Protein AF-0000000072803257 (afdb_homodimer)

Structure (mmCIF, N/CA/C/O backbone):
data_AF-0000000072803257-model_v1
#
loop_
_entity.id
_entity.type
_entity.pdbx_description
1 polymer 'Uncharacterized protein'
#
loop_
_atom_site.group_PDB
_atom_site.id
_atom_site.type_symbol
_atom_site.label_atom_id
_atom_site.label_alt_id
_atom_site.label_comp_id
_atom_site.label_asym_id
_atom_site.label_entity_id
_atom_site.label_seq_id
_atom_site.pdbx_PDB_ins_code
_atom_site.Cartn_x
_atom_site.Cartn_y
_atom_site.Cartn_z
_atom_site.occupancy
_atom_site.B_iso_or_equiv
_atom_site.auth_seq_id
_atom_site.auth_comp_id
_atom_site.auth_asym_id
_atom_site.auth_atom_id
_atom_site.pdbx_PDB_model_num
ATOM 1 N N . MET A 1 1 ? 17.391 -8.281 -16.625 1 48.44 1 MET A N 1
ATOM 2 C CA . MET A 1 1 ? 17.625 -7.449 -15.445 1 48.44 1 MET A CA 1
ATOM 3 C C . MET A 1 1 ? 16.969 -8.047 -14.211 1 48.44 1 MET A C 1
ATOM 5 O O . MET A 1 1 ? 16.031 -8.836 -14.32 1 48.44 1 MET A O 1
ATOM 9 N N . ALA A 1 2 ? 17.625 -7.898 -13.078 1 56.38 2 ALA A N 1
ATOM 10 C CA . ALA A 1 2 ? 17.156 -8.531 -11.852 1 56.38 2 ALA A CA 1
ATOM 11 C C . ALA A 1 2 ? 15.844 -7.906 -11.383 1 56.38 2 ALA A C 1
ATOM 13 O O . ALA A 1 2 ? 15.805 -6.727 -11.023 1 56.38 2 ALA A O 1
ATOM 14 N N . ASP A 1 3 ? 14.75 -8.375 -11.609 1 79.5 3 ASP A N 1
ATOM 15 C CA . ASP A 1 3 ? 13.445 -7.824 -11.266 1 79.5 3 ASP A CA 1
ATOM 16 C C . ASP A 1 3 ? 13.273 -7.695 -9.758 1 79.5 3 ASP A C 1
ATOM 18 O O . ASP A 1 3 ? 13.609 -8.617 -9.008 1 79.5 3 ASP A O 1
ATOM 22 N N . THR A 1 4 ? 13.062 -6.523 -9.344 1 86.19 4 THR A N 1
ATOM 23 C CA . THR A 1 4 ? 12.781 -6.324 -7.926 1 86.19 4 THR A CA 1
ATOM 24 C C . THR A 1 4 ? 11.562 -7.141 -7.496 1 86.19 4 THR A C 1
ATOM 26 O O . THR A 1 4 ? 10.844 -7.684 -8.336 1 86.19 4 THR A O 1
ATOM 29 N N . VAL A 1 5 ? 11.438 -7.281 -6.27 1 87.62 5 VAL A N 1
ATOM 30 C CA . VAL A 1 5 ? 10.281 -7.98 -5.703 1 87.62 5 VAL A CA 1
ATOM 31 C C . VAL A 1 5 ? 8.992 -7.324 -6.184 1 87.62 5 VAL A C 1
ATOM 33 O O . VAL A 1 5 ? 8.055 -8.016 -6.598 1 87.62 5 VAL A O 1
ATOM 36 N N . ASP A 1 6 ? 8.922 -6.047 -6.215 1 84.25 6 ASP A N 1
ATOM 37 C CA . ASP A 1 6 ? 7.723 -5.34 -6.656 1 84.25 6 ASP A CA 1
ATOM 38 C C . ASP A 1 6 ? 7.488 -5.535 -8.156 1 84.25 6 ASP A C 1
ATOM 40 O O . ASP A 1 6 ? 6.344 -5.668 -8.594 1 84.25 6 ASP A O 1
ATOM 44 N N . ASP A 1 7 ? 8.617 -5.547 -8.875 1 85.75 7 ASP A N 1
ATOM 45 C CA . ASP A 1 7 ? 8.508 -5.828 -10.305 1 85.75 7 ASP A CA 1
ATOM 46 C C . ASP A 1 7 ? 7.91 -7.211 -10.547 1 85.75 7 ASP A C 1
ATOM 48 O O . ASP A 1 7 ? 7.066 -7.379 -11.43 1 85.75 7 ASP A O 1
ATOM 52 N N . LEU A 1 8 ? 8.367 -8.148 -9.781 1 91.75 8 LEU A N 1
ATOM 53 C CA . LEU A 1 8 ? 7.883 -9.516 -9.914 1 91.75 8 LEU A CA 1
ATOM 54 C C . LEU A 1 8 ? 6.406 -9.609 -9.539 1 91.75 8 LEU A C 1
ATOM 56 O O . LEU A 1 8 ? 5.629 -10.281 -10.219 1 91.75 8 LEU A O 1
ATOM 60 N N . ARG A 1 9 ? 6.043 -8.922 -8.508 1 92.94 9 ARG A N 1
ATOM 61 C CA . ARG A 1 9 ? 4.637 -8.914 -8.117 1 92.94 9 ARG A CA 1
ATOM 62 C C . ARG A 1 9 ? 3.768 -8.312 -9.211 1 92.94 9 ARG A C 1
ATOM 64 O O . ARG A 1 9 ? 2.686 -8.828 -9.508 1 92.94 9 ARG A O 1
ATOM 71 N N . ASP A 1 10 ? 4.242 -7.348 -9.82 1 90.19 10 ASP A N 1
ATOM 72 C CA . ASP A 1 10 ? 3.482 -6.699 -10.883 1 90.19 10 ASP A CA 1
ATOM 73 C C . ASP A 1 10 ? 3.383 -7.598 -12.109 1 90.19 10 ASP A C 1
ATOM 75 O O . ASP A 1 10 ? 2.326 -7.684 -12.742 1 90.19 10 ASP A O 1
ATOM 79 N N . GLU A 1 11 ? 4.531 -8.133 -12.406 1 91.25 11 GLU A N 1
ATOM 80 C CA . GLU A 1 11 ? 4.52 -9.094 -13.508 1 91.25 11 GLU A CA 1
ATOM 81 C C . GLU A 1 11 ? 3.49 -10.195 -13.266 1 91.25 11 GLU A C 1
ATOM 83 O O . GLU A 1 11 ? 2.725 -10.539 -14.172 1 91.25 11 GLU A O 1
ATOM 88 N N . ILE A 1 12 ? 3.398 -10.742 -12.148 1 95.62 12 ILE A N 1
ATOM 89 C CA . ILE A 1 12 ? 2.494 -11.828 -11.781 1 95.62 12 ILE A CA 1
ATOM 90 C C . ILE A 1 12 ? 1.051 -11.336 -11.82 1 95.62 12 ILE A C 1
ATOM 92 O O . ILE A 1 12 ? 0.174 -12.008 -12.367 1 95.62 12 ILE A O 1
ATOM 96 N N . ARG A 1 13 ? 0.843 -10.18 -11.25 1 94.62 13 ARG A N 1
ATOM 97 C CA . ARG A 1 13 ? -0.5 -9.617 -11.312 1 94.62 13 ARG A CA 1
ATOM 98 C C . ARG A 1 13 ? -0.99 -9.523 -12.75 1 94.62 13 ARG A C 1
ATOM 100 O O . ARG A 1 13 ? -2.113 -9.938 -13.062 1 94.62 13 ARG A O 1
ATOM 107 N N . LEU A 1 14 ? -0.119 -9.07 -13.609 1 92 14 LEU A N 1
ATOM 108 C CA . LEU A 1 14 ? -0.482 -8.906 -15.016 1 92 14 LEU A CA 1
ATOM 109 C C . LEU A 1 14 ? -0.745 -10.258 -15.664 1 92 14 LEU A C 1
ATOM 111 O O . LEU A 1 14 ? -1.689 -10.406 -16.438 1 92 14 LEU A O 1
ATOM 115 N N . ALA A 1 15 ? 0.029 -11.164 -15.359 1 94.25 15 ALA A N 1
ATOM 116 C CA . ALA A 1 15 ? -0.078 -12.5 -15.945 1 94.25 15 ALA A CA 1
ATOM 117 C C . ALA A 1 15 ? -1.422 -13.141 -15.617 1 94.25 15 ALA A C 1
ATOM 119 O O . ALA A 1 15 ? -1.941 -13.945 -16.391 1 94.25 15 ALA A O 1
ATOM 120 N N . VAL A 1 16 ? -1.982 -12.75 -14.5 1 95.38 16 VAL A N 1
ATOM 121 C CA . VAL A 1 16 ? -3.229 -13.398 -14.102 1 95.38 16 VAL A CA 1
ATOM 122 C C . VAL A 1 16 ? -4.398 -12.438 -14.312 1 95.38 16 VAL A C 1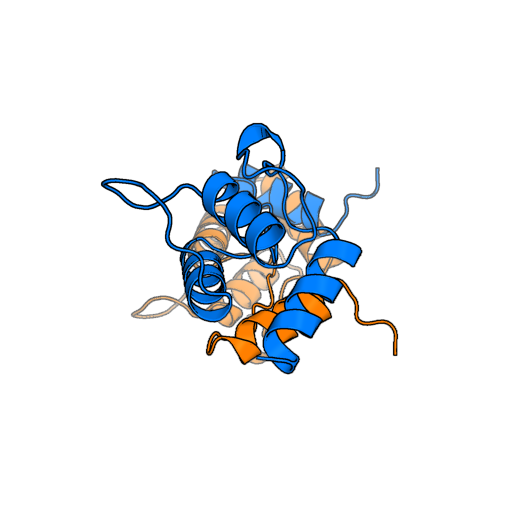
ATOM 124 O O . VAL A 1 16 ? -5.473 -12.625 -13.734 1 95.38 16 VAL A O 1
ATOM 127 N N . GLY A 1 17 ? -4.125 -11.359 -15.016 1 92.38 17 GLY A N 1
ATOM 128 C CA . GLY A 1 17 ? -5.188 -10.453 -15.422 1 92.38 17 GLY A CA 1
ATOM 129 C C . GLY A 1 17 ? -5.504 -9.398 -14.375 1 92.38 17 GLY A C 1
ATOM 130 O O . GLY A 1 17 ? -6.609 -8.859 -14.352 1 92.38 17 GLY A O 1
ATOM 131 N N . ARG A 1 18 ? -4.574 -9.242 -13.43 1 89.56 18 ARG A N 1
ATOM 132 C CA . ARG A 1 18 ? -4.754 -8.195 -12.43 1 89.56 18 ARG A CA 1
ATOM 133 C C . ARG A 1 18 ? -3.906 -6.969 -12.758 1 89.56 18 ARG A C 1
ATOM 135 O O . ARG A 1 18 ? -2.957 -7.059 -13.539 1 89.56 18 ARG A O 1
ATOM 142 N N . HIS A 1 19 ? -4.184 -5.914 -12.086 1 85.88 19 HIS A N 1
ATOM 143 C CA . HIS A 1 19 ? -3.477 -4.66 -12.312 1 85.88 19 HIS A CA 1
ATOM 144 C C . HIS A 1 19 ? -2.244 -4.559 -11.414 1 85.88 19 HIS A C 1
ATOM 146 O O . HIS A 1 19 ? -2.219 -5.125 -10.32 1 85.88 19 HIS A O 1
ATOM 152 N N . GLU A 1 20 ? -1.34 -3.838 -11.93 1 82.81 20 GLU A N 1
ATOM 153 C CA . GLU A 1 20 ? -0.186 -3.52 -11.094 1 82.81 20 GLU A CA 1
ATOM 154 C C . GLU A 1 20 ? -0.606 -2.756 -9.844 1 82.81 20 GLU A C 1
ATOM 156 O O . GLU A 1 20 ? -1.683 -2.156 -9.812 1 82.81 20 GLU A O 1
ATOM 161 N N . ARG A 1 21 ? 0.035 -3.043 -8.742 1 68.88 21 ARG A N 1
ATOM 162 C CA . ARG A 1 21 ? -0.272 -2.318 -7.516 1 68.88 21 ARG A CA 1
ATOM 163 C C . ARG A 1 21 ? 0.911 -1.461 -7.074 1 68.88 21 ARG A C 1
ATOM 165 O O . ARG A 1 21 ? 2.012 -1.975 -6.867 1 68.88 21 ARG A O 1
ATOM 172 N N . LEU A 1 22 ? 0.787 -0.203 -7.25 1 61.53 22 LEU A N 1
ATOM 173 C CA . LEU A 1 22 ? 1.739 0.748 -6.688 1 61.53 22 LEU A CA 1
ATOM 174 C C . LEU A 1 22 ? 1.369 1.105 -5.254 1 61.53 22 LEU A C 1
ATOM 176 O O . LEU A 1 22 ? 0.277 1.618 -5 1 61.53 22 LEU A O 1
ATOM 180 N N . GLU A 1 23 ? 1.575 0.161 -4.309 1 58.91 23 GLU A N 1
ATOM 181 C CA . GLU A 1 23 ? 1.131 0.567 -2.98 1 58.91 23 GLU A CA 1
ATOM 182 C C . GLU A 1 23 ? 1.963 1.731 -2.451 1 58.91 23 GLU A C 1
ATOM 184 O O . GLU A 1 23 ? 3.172 1.793 -2.684 1 58.91 23 GLU A O 1
ATOM 189 N N . SER A 1 24 ? 1.3 2.787 -2.223 1 64.44 24 SER A N 1
ATOM 190 C CA . SER A 1 24 ? 1.919 3.943 -1.582 1 64.44 24 SER A CA 1
ATOM 191 C C . SER A 1 24 ? 1.419 4.117 -0.152 1 64.44 24 SER A C 1
ATOM 193 O O . SER A 1 24 ? 0.259 3.826 0.146 1 64.44 24 SER A O 1
ATOM 195 N N . THR A 1 25 ? 2.336 4.309 0.71 1 70.75 25 THR A N 1
ATOM 196 C CA . THR A 1 25 ? 1.925 4.656 2.066 1 70.75 25 THR A CA 1
ATOM 197 C C . THR A 1 25 ? 1.39 6.086 2.117 1 70.75 25 THR A C 1
ATOM 199 O O . THR A 1 25 ? 1.156 6.625 3.199 1 70.75 25 THR A O 1
ATOM 202 N N . ALA A 1 26 ? 1.25 6.551 0.964 1 81.88 26 ALA A N 1
ATOM 203 C CA . ALA A 1 26 ? 0.709 7.91 0.953 1 81.88 26 ALA A CA 1
ATOM 204 C C . ALA A 1 26 ? -0.666 7.957 1.611 1 81.88 26 ALA A C 1
ATOM 206 O O . ALA A 1 26 ? -1.333 6.926 1.746 1 81.88 26 ALA A O 1
ATOM 207 N N . PHE A 1 27 ? -1.021 9.172 2.154 1 92.25 27 PHE A N 1
ATOM 208 C CA . PHE A 1 27 ? -2.291 9.32 2.854 1 92.25 27 PHE A CA 1
ATOM 209 C C . PHE A 1 27 ? -3.461 9.078 1.906 1 92.25 27 PHE A C 1
ATOM 211 O O . PHE A 1 27 ? -3.441 9.531 0.759 1 92.25 27 PHE A O 1
ATOM 218 N N . THR A 1 28 ? -4.473 8.391 2.363 1 89.94 28 THR A N 1
ATOM 219 C CA . THR A 1 28 ? -5.758 8.258 1.68 1 89.94 28 THR A CA 1
ATOM 220 C C . THR A 1 28 ? -6.543 9.562 1.76 1 89.94 28 THR A C 1
ATOM 222 O O . THR A 1 28 ? -6.129 10.508 2.441 1 89.94 28 THR A O 1
ATOM 225 N N . LYS A 1 29 ? -7.656 9.57 1.152 1 90.25 29 LYS A N 1
ATOM 226 C CA . LYS A 1 29 ? -8.531 10.734 1.229 1 90.25 29 LYS A CA 1
ATOM 227 C C . LYS A 1 29 ? -9.055 10.938 2.648 1 90.25 29 LYS A C 1
ATOM 229 O O . LYS A 1 29 ? -9.141 12.07 3.127 1 90.25 29 LYS A O 1
ATOM 234 N N . GLU A 1 30 ? -9.359 9.844 3.346 1 91.31 30 GLU A N 1
ATOM 235 C CA . GLU A 1 30 ? -9.875 9.898 4.711 1 91.31 30 GLU A CA 1
ATOM 236 C C . GLU A 1 30 ? -8.812 10.414 5.68 1 91.31 30 GLU A C 1
ATOM 238 O O . GLU A 1 30 ? -9.109 11.219 6.566 1 91.31 30 GLU A O 1
ATOM 243 N N . ALA A 1 31 ? -7.648 9.961 5.465 1 93.38 31 ALA A N 1
ATOM 244 C CA . ALA A 1 31 ? -6.559 10.406 6.328 1 93.38 31 ALA A CA 1
ATOM 245 C C . ALA A 1 31 ? -6.254 11.891 6.105 1 93.38 31 ALA A C 1
ATOM 247 O O . ALA A 1 31 ? -6.035 12.633 7.062 1 93.38 31 ALA A O 1
ATOM 248 N N . LEU A 1 32 ? -6.281 12.289 4.824 1 96.5 32 LEU A N 1
ATOM 249 C CA . LEU A 1 32 ? -6.055 13.695 4.512 1 96.5 32 LEU A CA 1
ATOM 250 C C . LEU A 1 32 ? -7.156 14.562 5.109 1 96.5 32 LEU A C 1
ATOM 252 O O . LEU A 1 32 ? -6.883 15.648 5.625 1 96.5 32 LEU A O 1
ATOM 256 N N . ALA A 1 33 ? -8.375 14.117 5.074 1 95.25 33 ALA A N 1
ATOM 257 C CA . ALA A 1 33 ? -9.492 14.859 5.648 1 95.25 33 ALA A CA 1
ATOM 258 C C . ALA A 1 33 ? -9.328 15.023 7.152 1 95.25 33 ALA A C 1
ATOM 260 O O . ALA A 1 33 ? -9.594 16.094 7.699 1 95.25 33 ALA A O 1
ATOM 261 N N . ALA A 1 34 ? -8.82 14 7.805 1 95.69 34 ALA A N 1
ATOM 262 C CA . ALA A 1 34 ? -8.57 14.062 9.242 1 95.69 34 ALA A CA 1
ATOM 263 C C . ALA A 1 34 ? -7.48 15.086 9.562 1 95.69 34 ALA A C 1
ATOM 265 O O . ALA A 1 34 ? -7.578 15.812 10.555 1 95.69 34 ALA A O 1
ATOM 266 N N . ILE A 1 35 ? -6.492 15.133 8.711 1 97.56 35 ILE A N 1
ATOM 267 C CA . ILE A 1 35 ? -5.418 16.094 8.906 1 97.56 35 ILE A CA 1
ATOM 268 C C . ILE A 1 35 ? -5.953 17.516 8.688 1 97.56 35 ILE A C 1
ATOM 270 O O . ILE A 1 35 ? -5.621 18.438 9.438 1 97.56 35 ILE A O 1
ATOM 274 N N . CYS A 1 36 ? -6.723 17.656 7.641 1 97.31 36 CYS A N 1
ATOM 275 C CA . CYS A 1 36 ? -7.355 18.953 7.41 1 97.31 36 CYS A CA 1
ATOM 276 C C . CYS A 1 36 ? -8.078 19.438 8.664 1 97.31 36 CYS A C 1
ATOM 278 O O . CYS A 1 36 ? -7.883 20.578 9.102 1 97.31 36 CYS A O 1
ATOM 280 N N . GLU A 1 37 ? -8.844 18.641 9.234 1 95.81 37 GLU A N 1
ATOM 281 C CA . GLU A 1 37 ? -9.602 18.984 10.43 1 95.81 37 GLU A CA 1
ATOM 282 C C . GLU A 1 37 ? -8.672 19.359 11.586 1 95.81 37 GLU A C 1
ATOM 284 O O . GLU A 1 37 ? -8.883 20.359 12.266 1 95.81 37 GLU A O 1
ATOM 289 N N . ALA A 1 38 ? -7.645 18.641 11.75 1 97 38 ALA A N 1
ATOM 290 C CA . ALA A 1 38 ? -6.734 18.797 12.883 1 97 38 ALA A CA 1
ATOM 291 C C . ALA A 1 38 ? -5.977 20.125 12.789 1 97 38 ALA A C 1
ATOM 293 O O . ALA A 1 38 ? -5.703 20.766 13.805 1 97 38 ALA A O 1
ATOM 294 N N . VAL A 1 39 ? -5.668 20.484 11.531 1 97.5 39 VAL A N 1
ATOM 295 C CA . VAL A 1 39 ? -4.871 21.703 11.398 1 97.5 39 VAL A CA 1
ATOM 296 C C . VAL A 1 39 ? -5.793 22.906 11.234 1 97.5 39 VAL A C 1
ATOM 298 O O . VAL A 1 39 ? -5.328 24.047 11.203 1 97.5 39 VAL A O 1
ATOM 301 N N . GLY A 1 40 ? -7.105 22.609 10.977 1 96.31 40 GLY A N 1
ATOM 302 C CA . GLY A 1 40 ? -8.086 23.672 10.922 1 96.31 40 GLY A CA 1
ATOM 303 C C . GLY A 1 40 ? -8.367 24.156 9.516 1 96.31 40 GLY A C 1
ATOM 304 O O . GLY A 1 40 ? -8.758 25.312 9.305 1 96.31 40 GLY A O 1
ATOM 305 N N . TYR A 1 41 ? -8.133 23.266 8.547 1 96.12 41 TYR A N 1
ATOM 306 C CA . TYR A 1 41 ? -8.445 23.625 7.164 1 96.12 41 TYR A CA 1
ATOM 307 C C . TYR A 1 41 ? -9.836 23.125 6.77 1 96.12 41 TYR A C 1
ATOM 309 O O . TYR A 1 41 ? -10.133 21.938 6.926 1 96.12 41 TYR A O 1
ATOM 317 N N . GLU A 1 42 ? -10.625 24.016 6.203 1 92.5 42 GLU A N 1
ATOM 318 C CA . GLU A 1 42 ? -11.945 23.672 5.676 1 92.5 42 GLU A CA 1
ATOM 319 C C . GLU A 1 42 ? -12.039 23.969 4.184 1 92.5 42 GLU A C 1
ATOM 321 O O . GLU A 1 42 ? -12.125 25.141 3.781 1 92.5 42 GLU A O 1
ATOM 326 N N . PRO A 1 43 ? -11.961 22.891 3.467 1 88 43 PRO A N 1
ATOM 327 C CA . PRO A 1 43 ? -12.016 23.125 2.02 1 88 43 PRO A CA 1
ATOM 328 C C . PR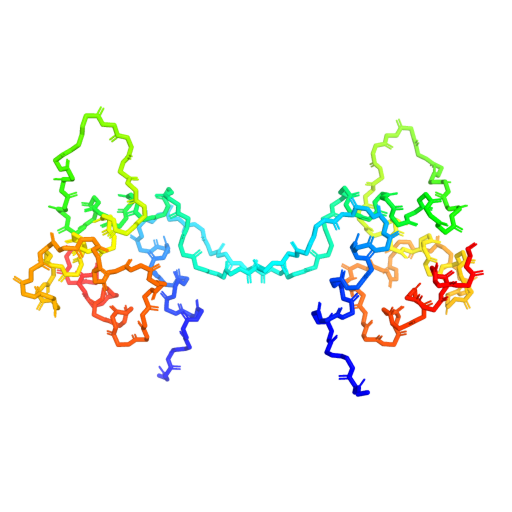O A 1 43 ? -13.312 23.781 1.574 1 88 43 PRO A C 1
ATOM 330 O O . PRO A 1 43 ? -14.375 23.5 2.125 1 88 43 PRO A O 1
ATOM 333 N N . GLU A 1 44 ? -13.172 24.766 0.653 1 79.56 44 GLU A N 1
ATOM 334 C CA . GLU A 1 44 ? -14.336 25.438 0.068 1 79.56 44 GLU A CA 1
ATOM 335 C C . GLU A 1 44 ? -14.906 24.625 -1.092 1 79.56 44 GLU A C 1
ATOM 337 O O . GLU A 1 44 ? -14.672 24.953 -2.258 1 79.56 44 GLU A O 1
ATOM 342 N N . THR A 1 45 ? -15.469 23.469 -0.845 1 77.5 45 THR A N 1
ATOM 343 C CA . THR A 1 45 ? -16 22.656 -1.94 1 77.5 45 THR A CA 1
ATOM 344 C C . THR A 1 45 ? -17.344 22.047 -1.552 1 77.5 45 THR A C 1
ATOM 346 O O . THR A 1 45 ? -17.625 21.844 -0.367 1 77.5 45 THR A O 1
ATOM 349 N N . ASN A 1 46 ? -18.266 22.078 -2.541 1 75.31 46 ASN A N 1
ATOM 350 C CA . ASN A 1 46 ? -19.594 21.484 -2.365 1 75.31 46 ASN A CA 1
ATOM 351 C C . ASN A 1 46 ? -19.516 19.969 -2.318 1 75.31 46 ASN A C 1
ATOM 353 O O . ASN A 1 46 ? -20.516 19.297 -2.018 1 75.31 46 ASN A O 1
ATOM 357 N N . GLY A 1 47 ? -18.391 19.438 -2.322 1 76.38 47 GLY A N 1
ATOM 358 C CA . GLY A 1 47 ? -18.219 17.984 -2.342 1 76.38 47 GLY A CA 1
ATOM 359 C C . GLY A 1 47 ? -16.953 17.516 -1.64 1 76.38 47 GLY A C 1
ATOM 360 O O . GLY A 1 47 ? -16.422 18.234 -0.787 1 76.38 47 GLY A O 1
ATOM 361 N N . ARG A 1 48 ? -16.594 16.312 -1.888 1 80.62 48 ARG A N 1
ATOM 362 C CA . ARG A 1 48 ? -15.391 15.766 -1.279 1 80.62 48 ARG A CA 1
ATOM 363 C C . ARG A 1 48 ? -14.141 16.359 -1.908 1 80.62 48 ARG A C 1
ATOM 365 O O . ARG A 1 48 ? -13.953 16.281 -3.123 1 80.62 48 ARG A O 1
ATOM 372 N N . PRO A 1 49 ? -13.508 16.953 -1.188 1 92.12 49 PRO A N 1
ATOM 373 C CA . PRO A 1 49 ? -12.305 17.562 -1.754 1 92.12 49 PRO A CA 1
ATOM 374 C C . PRO A 1 49 ? -11.336 16.531 -2.34 1 92.12 49 PRO A C 1
ATOM 376 O O . PRO A 1 49 ? -11.281 15.398 -1.869 1 92.12 49 PRO A O 1
ATOM 379 N N . SER A 1 50 ? -10.719 17.031 -3.414 1 94.06 50 SER A N 1
ATOM 380 C CA . SER A 1 50 ? -9.711 16.172 -4.016 1 94.06 50 SER A CA 1
ATOM 381 C C . SER A 1 50 ? -8.469 16.078 -3.137 1 94.06 50 SER A C 1
ATOM 383 O O . SER A 1 50 ? -8.266 16.906 -2.248 1 94.06 50 SER A O 1
ATOM 385 N N . LYS A 1 51 ? -7.645 15.094 -3.314 1 94.25 51 LYS A N 1
ATOM 386 C CA . LYS A 1 51 ? -6.43 14.938 -2.516 1 94.25 51 LYS A CA 1
ATOM 387 C C . LYS A 1 51 ? -5.504 16.141 -2.678 1 94.25 51 LYS A C 1
ATOM 389 O O . LYS A 1 51 ? -5.039 16.703 -1.689 1 94.25 51 LYS A O 1
ATOM 394 N N . PRO A 1 52 ? -5.223 16.641 -3.945 1 95.44 52 PRO A N 1
ATOM 395 C CA . PRO A 1 52 ? -4.352 17.797 -4.086 1 95.44 52 PRO A CA 1
ATOM 396 C C . PRO A 1 52 ? -4.898 19.031 -3.371 1 95.44 52 PRO A C 1
ATOM 398 O O . PRO A 1 52 ? -4.129 19.812 -2.801 1 95.44 52 PRO A O 1
ATOM 401 N N . GLN A 1 53 ? -6.191 19.172 -3.346 1 96.06 53 GLN A N 1
ATOM 402 C CA . GLN A 1 53 ? -6.801 20.281 -2.629 1 96.06 53 GLN A CA 1
ATOM 403 C C . GLN A 1 53 ? -6.516 20.203 -1.132 1 96.06 53 GLN A C 1
ATOM 405 O O . GLN A 1 53 ? -6.156 21.188 -0.501 1 96.06 53 GLN A O 1
ATOM 410 N N . MET A 1 54 ? -6.656 19.047 -0.639 1 97.56 54 MET A N 1
ATOM 411 C CA . MET A 1 54 ? -6.434 18.875 0.793 1 97.56 54 MET A CA 1
ATOM 412 C C . MET A 1 54 ? -4.961 19.047 1.141 1 97.56 54 MET A C 1
ATOM 414 O O . MET A 1 54 ? -4.629 19.688 2.145 1 97.56 54 MET A O 1
ATOM 418 N N . ARG A 1 55 ? -4.094 18.578 0.244 1 98 55 ARG A N 1
ATOM 419 C CA . ARG A 1 55 ? -2.664 18.734 0.487 1 98 55 ARG A CA 1
ATOM 420 C C . ARG A 1 55 ? -2.266 20.203 0.471 1 98 55 ARG A C 1
ATOM 422 O O . ARG A 1 55 ? -1.547 20.672 1.359 1 98 55 ARG A O 1
ATOM 429 N N . ALA A 1 56 ? -2.74 20.891 -0.522 1 97.44 56 ALA A N 1
ATOM 430 C CA . ALA A 1 56 ? -2.428 22.312 -0.642 1 97.44 56 ALA A CA 1
ATOM 431 C C . ALA A 1 56 ? -2.955 23.094 0.56 1 97.44 56 ALA A C 1
ATOM 433 O O . ALA A 1 56 ? -2.248 23.938 1.119 1 97.44 56 ALA A O 1
ATOM 434 N N . GLY A 1 57 ? -4.18 22.812 0.926 1 97.5 57 GLY A N 1
ATOM 435 C CA . GLY A 1 57 ? -4.789 23.5 2.061 1 97.5 57 GLY A CA 1
ATOM 436 C C . GLY A 1 57 ? -4.039 23.266 3.359 1 97.5 57 GLY A C 1
ATOM 437 O O . GLY A 1 57 ? -3.859 24.203 4.145 1 97.5 57 GLY A O 1
ATOM 438 N N . ILE A 1 58 ? -3.617 22.047 3.605 1 98.25 58 ILE A N 1
ATOM 439 C CA . ILE A 1 58 ? -2.859 21.703 4.805 1 98.25 58 ILE A CA 1
ATOM 440 C C . ILE A 1 58 ? -1.564 22.516 4.848 1 98.25 58 ILE A C 1
ATOM 442 O O . ILE A 1 58 ? -1.279 23.188 5.836 1 98.25 58 ILE A O 1
ATOM 446 N N . LEU A 1 59 ? -0.79 22.516 3.746 1 98.5 59 LEU A N 1
ATOM 447 C CA . LEU A 1 59 ? 0.505 23.188 3.707 1 98.5 59 LEU A CA 1
ATOM 448 C C . LEU A 1 59 ? 0.339 24.688 3.852 1 98.5 59 LEU A C 1
ATOM 450 O O . LEU A 1 59 ? 1.14 25.344 4.523 1 98.5 59 LEU A O 1
ATOM 454 N N . TRP A 1 60 ? -0.706 25.188 3.35 1 98.12 60 TRP A N 1
ATOM 455 C CA . TRP A 1 60 ? -1.003 26.609 3.459 1 98.12 60 TRP A CA 1
ATOM 456 C C . TRP A 1 60 ? -1.368 26.984 4.891 1 98.12 60 TRP A C 1
ATOM 458 O O . TRP A 1 60 ? -0.863 27.969 5.434 1 98.12 60 TRP A O 1
ATOM 468 N N . THR A 1 61 ? -2.193 26.203 5.469 1 97.81 61 THR A N 1
ATOM 469 C CA . THR A 1 61 ? -2.705 26.469 6.809 1 97.81 61 THR A CA 1
ATOM 470 C C . THR A 1 61 ? -1.569 26.484 7.828 1 97.81 61 THR A C 1
ATOM 472 O O . THR A 1 61 ? -1.55 27.312 8.734 1 97.81 61 THR A O 1
ATOM 475 N N . ILE A 1 62 ? -0.601 25.641 7.656 1 97.81 62 ILE A N 1
ATOM 476 C CA . ILE A 1 62 ? 0.45 25.531 8.664 1 97.81 62 ILE A CA 1
ATOM 477 C C . ILE A 1 62 ? 1.618 26.438 8.289 1 97.81 62 ILE A C 1
ATOM 479 O O . ILE A 1 62 ? 2.662 26.422 8.945 1 97.81 62 ILE A O 1
ATOM 483 N N . GLY A 1 63 ? 1.521 27.062 7.133 1 97.31 63 GLY A N 1
ATOM 484 C CA . GLY A 1 63 ? 2.471 28.109 6.805 1 97.31 63 GLY A CA 1
ATOM 485 C C . GLY A 1 63 ? 3.625 27.625 5.949 1 97.31 63 GLY A C 1
ATOM 486 O O . GLY A 1 63 ? 4.641 28.312 5.82 1 97.31 63 GLY A O 1
ATOM 487 N N . VAL A 1 64 ? 3.566 26.469 5.391 1 97.38 64 VAL A N 1
ATOM 488 C CA . VAL A 1 64 ? 4.629 25.891 4.574 1 97.38 64 VAL A CA 1
ATOM 4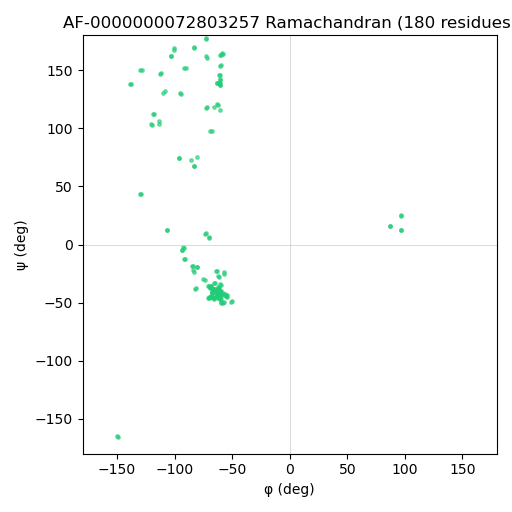89 C C . VAL A 1 64 ? 4.539 26.438 3.15 1 97.38 64 VAL A C 1
ATOM 491 O O . VAL A 1 64 ? 5.562 26.656 2.496 1 97.38 64 VAL A O 1
ATOM 494 N N . ALA A 1 65 ? 3.316 26.609 2.672 1 97 65 ALA A N 1
ATOM 495 C CA . ALA A 1 65 ? 3.084 27.156 1.339 1 97 65 ALA A CA 1
ATOM 496 C C . ALA A 1 65 ? 2.449 28.547 1.423 1 97 65 ALA A C 1
ATOM 498 O O . ALA A 1 65 ? 1.601 28.797 2.281 1 97 65 ALA A O 1
ATOM 499 N N . ASP A 1 66 ? 2.799 29.359 0.462 1 96.25 66 ASP A N 1
ATOM 500 C CA . ASP A 1 66 ? 2.299 30.734 0.468 1 96.25 66 ASP A CA 1
ATOM 501 C C . ASP A 1 66 ? 0.907 30.812 -0.156 1 96.25 66 ASP A C 1
ATOM 503 O O . ASP A 1 66 ? 0.167 31.766 0.084 1 96.25 66 ASP A O 1
ATOM 507 N N . GLU A 1 67 ? 0.608 29.828 -0.955 1 95.5 67 GLU A N 1
ATOM 508 C CA . GLU A 1 67 ? -0.681 29.797 -1.64 1 95.5 67 GLU A CA 1
ATOM 509 C C . GLU A 1 67 ? -1.373 28.453 -1.455 1 95.5 67 GLU A C 1
ATOM 511 O O . GLU A 1 67 ? -0.712 27.438 -1.264 1 95.5 67 GLU A O 1
ATOM 516 N N . ASN A 1 68 ? -2.662 28.516 -1.472 1 95.75 68 ASN A N 1
ATOM 517 C CA . ASN A 1 68 ? -3.498 27.312 -1.455 1 95.75 68 ASN A CA 1
ATOM 518 C C . ASN A 1 68 ? -3.916 26.906 -2.865 1 95.75 68 ASN A C 1
ATOM 520 O O . ASN A 1 68 ? -5.07 27.094 -3.254 1 95.75 68 ASN A O 1
ATOM 524 N N . ASP A 1 69 ? -2.9 26.328 -3.619 1 95.88 69 ASP A N 1
ATOM 525 C CA . ASP A 1 69 ? -3.123 25.953 -5.012 1 95.88 69 ASP A CA 1
ATOM 526 C C . ASP A 1 69 ? -2.949 24.438 -5.203 1 95.88 69 ASP A C 1
ATOM 528 O O . ASP A 1 69 ? -1.827 23.938 -5.172 1 95.88 69 ASP A O 1
ATOM 532 N N . PRO A 1 70 ? -4.027 23.812 -5.484 1 94.69 70 PRO A N 1
ATOM 533 C CA . PRO A 1 70 ? -3.949 22.359 -5.676 1 94.69 70 PRO A CA 1
ATOM 534 C C . PRO A 1 70 ? -2.967 21.953 -6.773 1 94.69 70 PRO A C 1
ATOM 536 O O . PRO A 1 70 ? -2.408 20.859 -6.742 1 94.69 70 PRO A O 1
ATOM 539 N N . ALA A 1 71 ? -2.672 22.797 -7.711 1 95.69 71 ALA A N 1
ATOM 540 C CA . ALA A 1 71 ? -1.744 22.484 -8.797 1 95.69 71 ALA A CA 1
ATOM 541 C C . ALA A 1 71 ? -0.334 22.25 -8.266 1 95.69 71 ALA A C 1
ATOM 543 O O . ALA A 1 71 ? 0.449 21.516 -8.867 1 95.69 71 ALA A O 1
ATOM 544 N N . ASP A 1 72 ? -0.032 22.781 -7.09 1 92.81 72 ASP A N 1
ATOM 545 C CA . ASP A 1 72 ? 1.299 22.672 -6.496 1 92.81 72 ASP A CA 1
ATOM 546 C C . ASP A 1 72 ? 1.395 21.469 -5.578 1 92.81 72 ASP A C 1
ATOM 548 O O . ASP A 1 72 ? 2.457 21.188 -5.02 1 92.81 72 ASP A O 1
ATOM 552 N N . ALA A 1 73 ? 0.322 20.734 -5.406 1 94.94 73 ALA A N 1
ATOM 553 C CA . ALA A 1 73 ? 0.288 19.656 -4.422 1 94.94 73 ALA A CA 1
ATOM 554 C C . ALA A 1 73 ? -0.229 18.359 -5.043 1 94.94 73 ALA A C 1
ATOM 556 O O . ALA A 1 73 ? -1.014 17.641 -4.426 1 94.94 73 ALA A O 1
ATOM 557 N N . GLN A 1 74 ? 0.224 18.031 -6.234 1 92.75 74 GLN A N 1
ATOM 558 C CA . GLN A 1 74 ? -0.242 16.875 -6.984 1 92.75 74 GLN A CA 1
ATOM 559 C C . GLN A 1 74 ? 0.435 15.594 -6.5 1 92.75 74 GLN A C 1
ATOM 561 O O . GLN A 1 74 ? -0.074 14.5 -6.719 1 92.75 74 GLN A O 1
ATOM 566 N N . ARG A 1 75 ? 1.563 15.719 -5.809 1 90.5 75 ARG A N 1
ATOM 567 C CA . ARG A 1 75 ? 2.33 14.586 -5.305 1 90.5 75 ARG A CA 1
ATOM 568 C C . ARG A 1 75 ? 2.111 14.398 -3.807 1 90.5 75 ARG A C 1
ATOM 570 O O . ARG A 1 75 ? 1.649 15.312 -3.125 1 90.5 75 ARG A O 1
ATOM 577 N N . PRO A 1 76 ? 2.443 13.219 -3.291 1 92.81 76 PRO A N 1
ATOM 578 C CA . PRO A 1 76 ? 2.406 13.047 -1.836 1 92.81 76 PRO A CA 1
ATOM 579 C C . PRO A 1 76 ? 3.346 14 -1.105 1 92.81 76 PRO A C 1
ATOM 581 O O . PRO A 1 76 ? 4.281 14.539 -1.709 1 92.81 76 P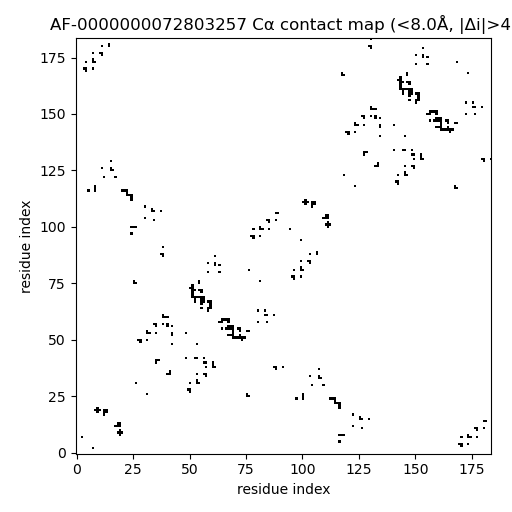RO A O 1
ATOM 584 N N . PHE A 1 77 ? 3.162 14.18 0.156 1 95.75 77 PHE A N 1
ATOM 585 C CA . PHE A 1 77 ? 3.996 15.055 0.972 1 95.75 77 PHE A CA 1
ATOM 586 C C . PHE A 1 77 ? 5.445 14.586 0.965 1 95.75 77 PHE A C 1
ATOM 588 O O . PHE A 1 77 ? 5.715 13.391 1.104 1 95.75 77 PHE A O 1
ATOM 595 N N . ARG A 1 78 ? 6.348 15.547 0.881 1 93.06 78 ARG A N 1
ATOM 596 C CA . ARG A 1 78 ? 7.773 15.273 1.029 1 93.06 78 ARG A CA 1
ATOM 597 C C . ARG A 1 78 ? 8.172 15.227 2.5 1 93.06 78 ARG A C 1
ATOM 599 O O . ARG A 1 78 ? 7.395 15.609 3.373 1 93.06 78 ARG A O 1
ATOM 606 N N . LYS A 1 79 ? 9.352 14.773 2.697 1 91.56 79 LYS A N 1
ATOM 607 C CA . LYS A 1 79 ? 9.812 14.578 4.066 1 91.56 79 LYS A CA 1
ATOM 608 C C . LYS A 1 79 ? 9.727 15.867 4.871 1 91.56 79 LYS A C 1
ATOM 610 O O . LYS A 1 79 ? 9.18 15.883 5.977 1 91.56 79 LYS A O 1
ATOM 615 N N . ALA A 1 80 ? 10.234 16.953 4.359 1 95.19 80 ALA A N 1
ATOM 616 C CA . ALA A 1 80 ? 10.219 18.234 5.074 1 95.19 80 ALA A CA 1
ATOM 617 C C . ALA A 1 80 ? 8.789 18.688 5.363 1 95.19 80 ALA A C 1
ATOM 619 O O . ALA A 1 80 ? 8.523 19.281 6.414 1 95.19 80 ALA A O 1
ATOM 620 N N . GLU A 1 81 ? 7.879 18.5 4.402 1 97.25 81 GLU A N 1
ATOM 621 C CA . GLU A 1 81 ? 6.469 18.812 4.605 1 97.25 81 GLU A CA 1
ATOM 622 C C . GLU A 1 81 ? 5.859 17.969 5.719 1 97.25 81 GLU A C 1
ATOM 624 O O . GLU A 1 81 ? 5.129 18.484 6.566 1 97.25 81 GLU A O 1
ATOM 629 N N . LEU A 1 82 ? 6.191 16.688 5.75 1 97.25 82 LEU A N 1
ATOM 630 C CA . LEU A 1 82 ? 5.695 15.789 6.777 1 97.25 82 LEU A CA 1
ATOM 631 C C . LEU A 1 82 ? 6.203 16.188 8.156 1 97.25 82 LEU A C 1
ATOM 633 O O . LEU A 1 82 ? 5.465 16.125 9.141 1 97.25 82 LEU A O 1
ATOM 637 N N . GLU A 1 83 ? 7.441 16.578 8.18 1 95.88 83 GLU A N 1
ATOM 638 C CA . GLU A 1 83 ? 8 17.047 9.445 1 95.88 83 GLU A CA 1
ATOM 639 C C . GLU A 1 83 ? 7.258 18.266 9.961 1 95.88 83 GLU A C 1
ATOM 641 O O . GLU A 1 83 ? 6.969 18.359 11.156 1 95.88 83 GLU A O 1
ATOM 646 N N . SER A 1 84 ? 6.922 19.203 9.078 1 97.38 84 SER A N 1
ATOM 647 C CA . SER A 1 84 ? 6.184 20.406 9.445 1 97.38 84 SER A CA 1
ATOM 648 C C . SER A 1 84 ? 4.777 20.062 9.922 1 97.38 84 SER A C 1
ATOM 650 O O . SER A 1 84 ? 4.285 20.656 10.891 1 97.38 84 SER A O 1
ATOM 652 N N . ILE A 1 85 ? 4.176 19.141 9.289 1 97.81 85 ILE A N 1
ATOM 653 C CA . ILE A 1 85 ? 2.828 18.719 9.664 1 97.81 85 ILE A CA 1
ATOM 654 C C . ILE A 1 85 ? 2.861 18.062 11.047 1 97.81 85 ILE A C 1
ATOM 656 O O . ILE A 1 85 ? 2.047 18.391 11.914 1 97.81 85 ILE A O 1
ATOM 660 N N . ALA A 1 86 ? 3.828 17.203 11.242 1 96.06 86 ALA A N 1
ATOM 661 C CA . ALA A 1 86 ? 3.963 16.531 12.539 1 96.06 86 ALA A CA 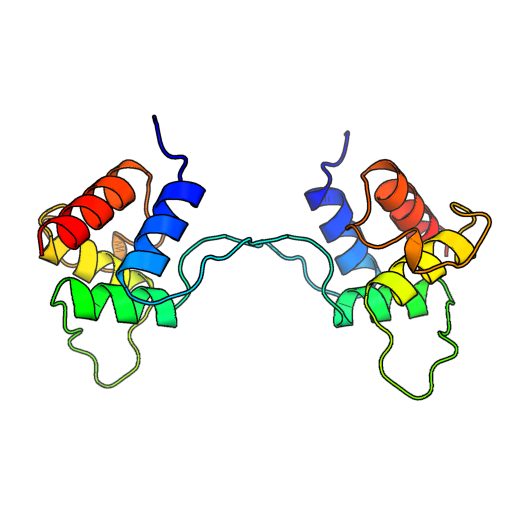1
ATOM 662 C C . ALA A 1 86 ? 4.156 17.547 13.656 1 96.06 86 ALA A C 1
ATOM 664 O O . ALA A 1 86 ? 3.543 17.438 14.727 1 96.06 86 ALA A O 1
ATOM 665 N N . THR A 1 87 ? 4.98 18.516 13.359 1 96.75 87 THR A N 1
ATOM 666 C CA . THR A 1 87 ? 5.238 19.562 14.336 1 96.75 87 THR A CA 1
ATOM 667 C C . THR A 1 87 ? 3.965 20.344 14.641 1 96.75 87 THR A C 1
ATOM 669 O O . THR A 1 87 ? 3.648 20.594 15.805 1 96.75 87 THR A O 1
ATOM 672 N N . ALA A 1 88 ? 3.197 20.688 13.656 1 97.12 88 ALA A N 1
ATOM 673 C CA . ALA A 1 88 ? 1.954 21.438 13.828 1 97.12 88 ALA A CA 1
ATOM 674 C C . ALA A 1 88 ? 0.957 20.656 14.68 1 97.12 88 ALA A C 1
ATOM 676 O O . ALA A 1 88 ? 0.235 21.25 15.492 1 97.12 88 ALA A O 1
ATOM 677 N N . LEU A 1 89 ? 0.953 19.375 14.461 1 96.75 89 LEU A N 1
ATOM 678 C CA . LEU A 1 89 ? -0.007 18.547 15.172 1 96.75 89 LEU A CA 1
ATOM 679 C C . LEU A 1 89 ? 0.418 18.359 16.625 1 96.75 89 LEU A C 1
ATOM 681 O O . LEU A 1 89 ? -0.427 18.172 17.5 1 96.75 89 LEU A O 1
ATOM 685 N N . ARG A 1 90 ? 1.699 18.375 16.891 1 93.69 90 ARG A N 1
ATOM 686 C CA . ARG A 1 90 ? 2.207 18.266 18.25 1 93.69 90 ARG A CA 1
ATOM 687 C C . ARG A 1 90 ? 1.913 19.547 19.047 1 93.69 90 ARG A C 1
ATOM 689 O O . ARG A 1 90 ? 1.639 19.484 20.234 1 93.69 90 ARG A O 1
ATOM 696 N N . ASP A 1 91 ? 1.996 20.625 18.328 1 90.31 91 ASP A N 1
ATOM 697 C CA . ASP A 1 91 ? 1.914 21.938 18.969 1 90.31 91 ASP A CA 1
ATOM 698 C C . ASP A 1 91 ? 0.461 22.359 19.156 1 90.31 91 ASP A C 1
ATOM 700 O O . ASP A 1 91 ? 0.182 23.328 19.875 1 90.31 91 ASP A O 1
ATOM 704 N N . GLY A 1 92 ? -0.424 21.75 18.438 1 78.81 92 GLY A N 1
ATOM 705 C CA . GLY A 1 92 ? -1.827 22.125 18.531 1 78.81 92 GLY A CA 1
ATOM 706 C C . GLY A 1 92 ? -2.6 21.281 19.531 1 78.81 92 GLY A C 1
ATOM 707 O O . GLY A 1 92 ? -3.266 21.828 20.422 1 78.81 92 GLY A O 1
ATOM 708 N N . MET B 1 1 ? 15.953 10.609 16.484 1 48.22 1 MET B N 1
ATOM 709 C CA . MET B 1 1 ? 16.328 9.828 15.305 1 48.22 1 MET B CA 1
ATOM 710 C C . MET B 1 1 ? 15.57 10.32 14.07 1 48.22 1 MET B C 1
ATOM 712 O O . MET B 1 1 ? 14.516 10.953 14.188 1 48.22 1 MET B O 1
ATOM 716 N N . ALA B 1 2 ? 16.25 10.25 12.906 1 56.06 2 ALA B N 1
ATOM 717 C CA . ALA B 1 2 ? 15.68 10.797 11.672 1 56.06 2 ALA B CA 1
ATOM 718 C C . ALA B 1 2 ? 14.484 9.969 11.211 1 56.06 2 ALA B C 1
ATOM 720 O O . ALA B 1 2 ? 14.625 8.797 10.852 1 56.06 2 ALA B O 1
ATOM 721 N N . ASP B 1 3 ? 13.336 10.258 11.438 1 79.38 3 ASP B N 1
ATOM 722 C CA . ASP B 1 3 ? 12.133 9.5 11.102 1 79.38 3 ASP B CA 1
ATOM 723 C C . ASP B 1 3 ? 11.977 9.359 9.594 1 79.38 3 ASP B C 1
ATOM 725 O O . ASP B 1 3 ? 12.148 10.328 8.852 1 79.38 3 ASP B O 1
ATOM 729 N N . THR B 1 4 ? 11.938 8.172 9.18 1 86.38 4 THR B N 1
ATOM 730 C CA . THR B 1 4 ? 11.688 7.941 7.758 1 86.38 4 THR B CA 1
ATOM 731 C C . THR B 1 4 ? 10.359 8.555 7.332 1 86.38 4 THR B C 1
ATOM 733 O O . THR B 1 4 ? 9.562 8.969 8.18 1 86.38 4 THR B O 1
ATOM 736 N N . VAL B 1 5 ? 10.211 8.664 6.102 1 87.44 5 VAL B N 1
ATOM 737 C CA . VAL B 1 5 ? 8.969 9.195 5.543 1 87.44 5 VAL B CA 1
ATOM 738 C C . VAL B 1 5 ? 7.793 8.344 6.016 1 87.44 5 VAL B C 1
ATOM 740 O O . VAL B 1 5 ? 6.766 8.875 6.438 1 87.44 5 VAL B O 1
ATOM 743 N N . ASP B 1 6 ? 7.914 7.082 6.047 1 84.5 6 ASP B N 1
ATOM 744 C CA . ASP B 1 6 ? 6.836 6.195 6.48 1 84.5 6 ASP B CA 1
ATOM 745 C C . ASP B 1 6 ? 6.578 6.34 7.977 1 84.5 6 ASP B C 1
ATOM 747 O O . ASP B 1 6 ? 5.43 6.285 8.422 1 84.5 6 ASP B O 1
ATOM 751 N N . ASP B 1 7 ? 7.695 6.516 8.703 1 86.06 7 ASP B N 1
ATOM 752 C CA . ASP B 1 7 ? 7.547 6.766 10.133 1 86.06 7 ASP B CA 1
ATOM 753 C C . ASP B 1 7 ? 6.75 8.039 10.391 1 86.06 7 ASP B C 1
ATOM 755 O O . ASP B 1 7 ? 5.891 8.078 11.273 1 86.06 7 ASP B O 1
ATOM 759 N N . LEU B 1 8 ? 7.059 9.062 9.633 1 91.88 8 LEU B N 1
ATOM 760 C CA . LEU B 1 8 ? 6.367 10.336 9.773 1 91.88 8 LEU B CA 1
ATOM 761 C C . LEU B 1 8 ? 4.898 10.211 9.398 1 91.88 8 LEU B C 1
ATOM 763 O O . LEU B 1 8 ? 4.027 10.75 10.086 1 91.88 8 LEU B O 1
ATOM 767 N N . ARG B 1 9 ? 4.633 9.469 8.383 1 93 9 ARG B N 1
ATOM 768 C CA . ARG B 1 9 ? 3.244 9.25 7.992 1 93 9 ARG B CA 1
ATOM 769 C C . ARG B 1 9 ? 2.479 8.516 9.094 1 93 9 ARG B C 1
ATOM 771 O O . ARG B 1 9 ? 1.331 8.859 9.391 1 93 9 ARG B O 1
ATOM 778 N N . ASP B 1 10 ? 3.092 7.625 9.672 1 90 10 ASP B N 1
ATOM 779 C CA . ASP B 1 10 ? 2.443 6.859 10.734 1 90 10 ASP B CA 1
ATOM 780 C C . ASP B 1 10 ? 2.209 7.723 11.977 1 90 10 ASP B C 1
ATOM 782 O O . ASP B 1 10 ? 1.151 7.641 12.602 1 90 10 ASP B O 1
ATOM 786 N N . GLU B 1 11 ? 3.268 8.438 12.266 1 91.12 11 GLU B N 1
ATOM 787 C CA . GLU B 1 11 ? 3.111 9.367 13.375 1 91.12 11 GLU B CA 1
ATOM 788 C C . GLU B 1 11 ? 1.927 10.305 13.148 1 91.12 11 GLU B C 1
ATOM 790 O O . GLU B 1 11 ? 1.119 10.523 14.047 1 91.12 11 GLU B O 1
ATOM 795 N N . ILE B 1 12 ? 1.744 10.836 12.023 1 95.62 12 ILE B N 1
ATOM 796 C CA . ILE B 1 12 ? 0.685 11.773 11.664 1 95.62 12 ILE B CA 1
ATOM 797 C C . ILE B 1 12 ? -0.667 11.062 11.703 1 95.62 12 ILE B C 1
ATOM 799 O O . ILE B 1 12 ? -1.636 11.594 12.258 1 95.62 12 ILE B O 1
ATOM 803 N N . ARG B 1 13 ? -0.693 9.891 11.141 1 94.62 13 ARG B N 1
ATOM 804 C CA . ARG B 1 13 ? -1.935 9.125 11.203 1 94.62 13 ARG B CA 1
ATOM 805 C C . ARG B 1 13 ? -2.4 8.953 12.641 1 94.62 13 ARG B C 1
ATOM 807 O O . ARG B 1 13 ? -3.57 9.18 12.953 1 94.62 13 ARG B O 1
ATOM 814 N N . LEU B 1 14 ? -1.461 8.633 13.492 1 92.06 14 LEU B N 1
ATOM 815 C CA . LEU B 1 14 ? -1.79 8.414 14.898 1 92.06 14 LEU B CA 1
ATOM 816 C C . LEU B 1 14 ? -2.254 9.703 15.562 1 92.06 14 LEU B C 1
ATOM 818 O O . LEU B 1 14 ? -3.205 9.695 16.344 1 92.06 14 LEU B O 1
ATOM 822 N N . ALA B 1 15 ? -1.63 10.734 15.25 1 94.31 15 ALA B N 1
ATOM 823 C CA . ALA B 1 15 ? -1.937 12.031 15.852 1 94.31 15 ALA B CA 1
ATOM 824 C C . ALA B 1 15 ? -3.363 12.461 15.523 1 94.31 15 ALA B C 1
ATOM 826 O O . ALA B 1 15 ? -3.996 13.172 16.312 1 94.31 15 ALA B O 1
ATOM 827 N N . VAL B 1 16 ? -3.867 11.992 14.398 1 95.5 16 VAL B N 1
ATOM 828 C CA . VAL B 1 16 ? -5.199 12.438 14.008 1 95.5 16 VAL B CA 1
ATOM 829 C C . VAL B 1 16 ? -6.207 11.312 14.219 1 95.5 16 VAL B C 1
ATOM 831 O O . VAL B 1 16 ? -7.305 11.336 13.656 1 95.5 16 VAL B O 1
ATOM 834 N N . GLY B 1 17 ? -5.785 10.273 14.922 1 92.44 17 GLY B N 1
ATOM 835 C CA . GLY B 1 17 ? -6.695 9.219 15.32 1 92.44 17 GLY B CA 1
ATOM 836 C C . GLY B 1 17 ? -6.852 8.133 14.273 1 92.44 17 GLY B C 1
ATOM 837 O O . GLY B 1 17 ? -7.863 7.434 14.242 1 92.44 17 GLY B O 1
ATOM 838 N N . ARG B 1 18 ? -5.914 8.125 13.328 1 90.12 18 ARG B N 1
ATOM 839 C CA . ARG B 1 18 ? -5.938 7.062 12.328 1 90.12 18 ARG B CA 1
ATOM 840 C C . ARG B 1 18 ? -4.914 5.98 12.656 1 90.12 18 ARG B C 1
ATOM 842 O O . ARG B 1 18 ? -4 6.199 13.453 1 90.12 18 ARG B O 1
ATOM 849 N N . HIS B 1 19 ? -5.008 4.91 11.961 1 86.19 19 HIS B N 1
ATOM 850 C CA . HIS B 1 19 ? -4.117 3.773 12.172 1 86.19 19 HIS B CA 1
ATOM 851 C C . HIS B 1 19 ? -2.891 3.859 11.273 1 86.19 19 HIS B C 1
ATOM 853 O O . HIS B 1 19 ? -2.953 4.434 10.18 1 86.19 19 HIS B O 1
ATOM 859 N N . GLU B 1 20 ? -1.878 3.281 11.766 1 82.88 20 GLU B N 1
ATOM 860 C CA . GLU B 1 20 ? -0.693 3.15 10.922 1 82.88 20 GLU B CA 1
ATOM 861 C C . GLU B 1 20 ? -0.996 2.344 9.664 1 82.88 20 GLU B C 1
ATOM 863 O O . GLU B 1 20 ? -1.964 1.581 9.625 1 82.88 20 GLU B O 1
ATOM 868 N N . ARG B 1 21 ? -0.42 2.758 8.578 1 69.31 21 ARG B N 1
ATOM 869 C CA . ARG B 1 21 ? -0.61 2.004 7.344 1 69.31 21 ARG B CA 1
ATOM 870 C C . ARG B 1 21 ? 0.695 1.359 6.887 1 69.31 21 ARG B C 1
ATOM 872 O O . ARG B 1 21 ? 1.688 2.053 6.656 1 69.31 21 ARG B O 1
ATOM 879 N N . LEU B 1 22 ? 0.808 0.112 7.09 1 61.53 22 LEU B N 1
ATOM 880 C CA . LEU B 1 22 ? 1.903 -0.667 6.523 1 61.53 22 LEU B CA 1
ATOM 881 C C . LEU B 1 22 ? 1.619 -1.027 5.066 1 61.53 22 LEU B C 1
ATOM 883 O O . LEU B 1 22 ? 0.583 -1.621 4.762 1 61.53 22 LEU B O 1
ATOM 887 N N . GLU B 1 23 ? 1.75 -0.078 4.141 1 58.69 23 GLU B N 1
ATOM 888 C CA . GLU B 1 23 ? 1.433 -0.48 2.773 1 58.69 23 GLU B CA 1
ATOM 889 C C . GLU B 1 23 ? 2.348 -1.606 2.303 1 58.69 23 GLU B C 1
ATOM 891 O O . GLU B 1 23 ? 3.539 -1.617 2.617 1 58.69 23 GLU B O 1
ATOM 896 N N . SER B 1 24 ? 1.774 -2.709 2.053 1 64.44 24 SER B N 1
ATOM 897 C CA . SER B 1 24 ? 2.518 -3.801 1.43 1 64.44 24 SER B CA 1
ATOM 898 C C . SER B 1 24 ? 2.047 -4.043 -0.001 1 64.44 24 SER B C 1
ATOM 900 O O . SER B 1 24 ? 0.856 -3.916 -0.298 1 64.44 24 SER B O 1
ATOM 902 N N . THR B 1 25 ? 2.988 -4.105 -0.849 1 69.5 25 THR B N 1
ATOM 903 C CA . THR B 1 25 ? 2.629 -4.52 -2.201 1 69.5 25 THR B CA 1
ATOM 904 C C . THR B 1 25 ? 2.324 -6.012 -2.248 1 69.5 25 THR B C 1
ATOM 906 O O . THR B 1 25 ? 2.176 -6.59 -3.328 1 69.5 25 THR B O 1
ATOM 909 N N . ALA B 1 26 ? 2.273 -6.5 -1.094 1 82.06 26 ALA B N 1
ATOM 910 C CA . ALA B 1 26 ? 1.952 -7.926 -1.082 1 82.06 26 ALA B CA 1
ATOM 911 C C . ALA B 1 26 ? 0.602 -8.188 -1.741 1 82.06 26 ALA B C 1
ATOM 913 O O . ALA B 1 26 ? -0.213 -7.277 -1.889 1 82.06 26 ALA B O 1
ATOM 914 N N . PHE B 1 27 ? 0.434 -9.453 -2.277 1 92.12 27 PHE B N 1
ATOM 915 C CA . PHE B 1 27 ? -0.801 -9.797 -2.971 1 92.12 27 PHE B CA 1
ATOM 916 C C . PHE B 1 27 ? -1.992 -9.734 -2.023 1 92.12 27 PHE B C 1
ATOM 918 O O . PHE B 1 27 ? -1.901 -10.164 -0.872 1 92.12 27 PHE B O 1
ATOM 925 N N . THR B 1 28 ? -3.098 -9.203 -2.502 1 90.06 28 THR B N 1
ATOM 926 C CA . THR B 1 28 ? -4.383 -9.266 -1.814 1 90.06 28 THR B CA 1
ATOM 927 C C . THR B 1 28 ? -4.961 -10.68 -1.884 1 90.06 28 THR B C 1
ATOM 929 O O . THR B 1 28 ? -4.41 -11.547 -2.562 1 90.06 28 THR B O 1
ATOM 932 N N . LYS B 1 29 ? -6.078 -10.836 -1.247 1 90.25 29 LYS B N 1
ATO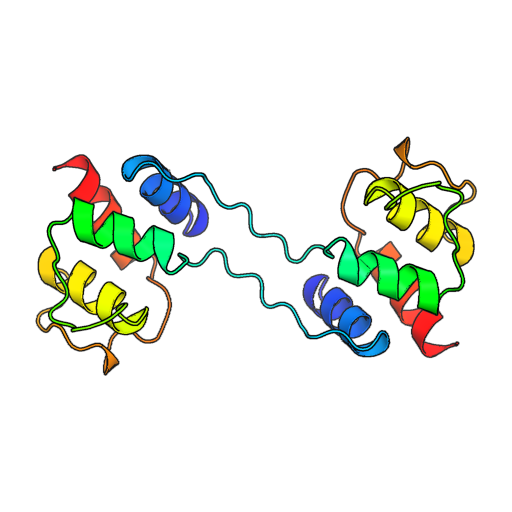M 933 C CA . LYS B 1 29 ? -6.766 -12.125 -1.312 1 90.25 29 LYS B CA 1
ATOM 934 C C . LYS B 1 29 ? -7.254 -12.414 -2.729 1 90.25 29 LYS B C 1
ATOM 936 O O . LYS B 1 29 ? -7.164 -13.555 -3.199 1 90.25 29 LYS B O 1
ATOM 941 N N . GLU B 1 30 ? -7.73 -11.398 -3.438 1 91.19 30 GLU B N 1
ATOM 942 C CA . GLU B 1 30 ? -8.234 -11.539 -4.801 1 91.19 30 GLU B CA 1
ATOM 943 C C . GLU B 1 30 ? -7.109 -11.898 -5.77 1 91.19 30 GLU B C 1
ATOM 945 O O . GLU B 1 30 ? -7.281 -12.75 -6.641 1 91.19 30 GLU B O 1
ATOM 950 N N . ALA B 1 31 ? -6.012 -11.258 -5.57 1 93.31 31 ALA B N 1
ATOM 951 C CA . ALA B 1 31 ? -4.871 -11.547 -6.434 1 93.31 31 ALA B CA 1
ATOM 952 C C . ALA B 1 31 ? -4.348 -12.961 -6.199 1 93.31 31 ALA B C 1
ATOM 954 O O . ALA B 1 31 ? -4.02 -13.672 -7.152 1 93.31 31 ALA B O 1
ATOM 955 N N . LEU B 1 32 ? -4.293 -13.344 -4.918 1 96.5 32 LEU B N 1
ATOM 956 C CA . LEU B 1 32 ? -3.855 -14.695 -4.594 1 96.5 32 LEU B CA 1
ATOM 957 C C . LEU B 1 32 ? -4.805 -15.734 -5.188 1 96.5 32 LEU B C 1
ATOM 959 O O . LEU B 1 32 ? -4.367 -16.766 -5.695 1 96.5 32 LEU B O 1
ATOM 963 N N . ALA B 1 33 ? -6.09 -15.477 -5.137 1 95.19 33 ALA B N 1
ATOM 964 C CA . ALA B 1 33 ? -7.078 -16.391 -5.703 1 95.19 33 ALA B CA 1
ATOM 965 C C . ALA B 1 33 ? -6.891 -16.531 -7.207 1 95.19 33 ALA B C 1
ATOM 967 O O . ALA B 1 33 ? -6.988 -17.641 -7.746 1 95.19 33 ALA B O 1
ATOM 968 N N . ALA B 1 34 ? -6.559 -15.461 -7.883 1 95.62 34 ALA B N 1
ATOM 969 C CA . ALA B 1 34 ? -6.301 -15.492 -9.32 1 95.62 34 ALA B CA 1
ATOM 970 C C . ALA B 1 34 ? -5.07 -16.344 -9.633 1 95.62 34 ALA B C 1
ATOM 972 O O . ALA B 1 34 ? -5.055 -17.078 -10.625 1 95.62 34 ALA B O 1
ATOM 973 N N . ILE B 1 35 ? -4.074 -16.219 -8.781 1 97.56 35 ILE B N 1
ATOM 974 C CA . ILE B 1 35 ? -2.865 -17 -8.977 1 97.56 35 ILE B CA 1
ATOM 975 C C . ILE B 1 35 ? -3.176 -18.484 -8.75 1 97.56 35 ILE B C 1
ATOM 977 O O . ILE B 1 35 ? -2.709 -19.344 -9.492 1 97.56 35 ILE B O 1
ATOM 981 N N . CYS B 1 36 ? -3.908 -18.75 -7.691 1 97.25 36 CYS B N 1
ATOM 982 C CA . CYS B 1 36 ? -4.336 -20.109 -7.445 1 97.25 36 CYS B CA 1
ATOM 983 C C . CYS B 1 36 ? -4.984 -20.719 -8.688 1 97.25 36 CYS B C 1
ATOM 985 O O . CYS B 1 36 ? -4.621 -21.812 -9.117 1 97.25 36 CYS B O 1
ATOM 987 N N . GLU B 1 37 ? -5.875 -20.047 -9.281 1 95.75 37 GLU B N 1
ATOM 988 C CA . GLU B 1 37 ? -6.57 -20.531 -10.477 1 95.75 37 GLU B CA 1
ATOM 989 C C . GLU B 1 37 ? -5.598 -20.75 -11.625 1 95.75 37 GLU B C 1
ATOM 991 O O . GLU B 1 37 ? -5.652 -21.781 -12.297 1 95.75 37 GLU B O 1
ATOM 996 N N . ALA B 1 38 ? -4.684 -19.875 -11.789 1 96.94 38 ALA B N 1
ATOM 997 C CA . ALA B 1 38 ? -3.762 -19.922 -12.922 1 96.94 38 ALA B CA 1
ATOM 998 C C . ALA B 1 38 ? -2.811 -21.109 -12.82 1 96.94 38 ALA B C 1
ATOM 1000 O O . ALA B 1 38 ? -2.445 -21.703 -13.836 1 96.94 38 ALA B O 1
ATOM 1001 N N . VAL B 1 39 ? -2.439 -21.391 -11.57 1 97.5 39 VAL B N 1
ATOM 1002 C CA . VAL B 1 39 ? -1.464 -22.469 -11.43 1 97.5 39 VAL B CA 1
ATOM 1003 C C . VAL B 1 39 ? -2.188 -23.797 -11.258 1 97.5 39 VAL B C 1
ATOM 1005 O O . VAL B 1 39 ? -1.553 -24.859 -11.227 1 97.5 39 VAL B O 1
ATOM 1008 N N . GLY B 1 40 ? -3.531 -23.703 -10.992 1 96.25 40 GLY B N 1
ATOM 1009 C CA . GLY B 1 40 ? -4.332 -24.906 -10.93 1 96.25 40 GLY B CA 1
ATOM 1010 C C . GLY B 1 40 ? -4.535 -25.422 -9.516 1 96.25 40 GLY B C 1
ATOM 1011 O O . GLY B 1 40 ? -4.727 -26.625 -9.305 1 96.25 40 GLY B O 1
ATOM 1012 N N . TYR B 1 41 ? -4.438 -24.516 -8.555 1 96.12 41 TYR B N 1
ATOM 1013 C CA . TYR B 1 41 ? -4.688 -24.891 -7.176 1 96.12 41 TYR B CA 1
ATOM 1014 C C . TYR B 1 41 ? -6.129 -24.609 -6.781 1 96.12 41 TYR B C 1
ATOM 1016 O O . TYR B 1 41 ? -6.613 -23.484 -6.945 1 96.12 41 TYR B O 1
ATOM 1024 N N . GLU B 1 42 ? -6.777 -25.609 -6.215 1 92.44 42 GLU B N 1
ATOM 1025 C CA . GLU B 1 42 ? -8.133 -25.484 -5.688 1 92.44 42 GLU B CA 1
ATOM 1026 C C . GLU B 1 42 ? -8.172 -25.781 -4.188 1 92.44 42 GLU B C 1
ATOM 1028 O O . GLU B 1 42 ? -8.078 -26.938 -3.775 1 92.44 42 GLU B O 1
ATOM 1033 N N . PRO B 1 43 ? -8.258 -24.688 -3.482 1 87.88 43 PRO B N 1
ATOM 1034 C CA . PRO B 1 43 ? -8.273 -24.922 -2.033 1 87.88 43 PRO B CA 1
ATOM 1035 C C . PRO B 1 43 ? -9.453 -25.781 -1.583 1 87.88 43 PRO B C 1
ATOM 1037 O O . PRO B 1 43 ? -10.547 -25.672 -2.135 1 87.88 43 PRO B O 1
ATOM 1040 N N . GLU B 1 44 ? -9.156 -26.734 -0.663 1 79.31 44 GLU B N 1
ATOM 1041 C CA . GLU B 1 44 ? -10.195 -27.562 -0.077 1 79.31 44 GLU B CA 1
ATOM 1042 C C . GLU B 1 44 ? -10.883 -26.859 1.088 1 79.31 44 GLU B C 1
ATOM 1044 O O . GLU B 1 44 ? -10.594 -27.141 2.252 1 79.31 44 GLU B O 1
ATOM 1049 N N . THR B 1 45 ? -11.617 -25.812 0.855 1 77.44 45 THR B N 1
ATOM 1050 C CA . THR B 1 45 ? -12.273 -25.109 1.952 1 77.44 45 THR B CA 1
ATOM 1051 C C . THR B 1 45 ? -13.695 -24.703 1.562 1 77.44 45 THR B C 1
ATOM 1053 O O . THR B 1 45 ? -13.992 -24.547 0.376 1 77.44 45 THR B O 1
ATOM 1056 N N . ASN B 1 46 ? -14.609 -24.891 2.539 1 75.69 46 ASN B N 1
ATOM 1057 C CA . ASN B 1 46 ? -16 -24.516 2.363 1 75.69 46 ASN B CA 1
ATOM 1058 C C . ASN B 1 46 ? -16.172 -23 2.332 1 75.69 46 ASN B C 1
ATOM 1060 O O . ASN B 1 46 ? -17.25 -22.5 2.035 1 75.69 46 ASN B O 1
ATOM 1064 N N . GLY B 1 47 ? -15.156 -22.281 2.332 1 76.44 47 GLY B N 1
ATOM 1065 C CA . GLY B 1 47 ? -15.211 -20.828 2.355 1 76.44 47 GLY B CA 1
ATOM 1066 C C . GLY B 1 47 ? -14.047 -20.172 1.646 1 76.44 47 GLY B C 1
ATOM 1067 O O . GLY B 1 47 ? -13.406 -20.797 0.793 1 76.44 47 GLY B O 1
ATOM 1068 N N . ARG B 1 48 ? -13.891 -18.922 1.884 1 80.94 48 ARG B N 1
ATOM 1069 C CA . ARG B 1 48 ? -12.789 -18.188 1.265 1 80.94 48 ARG B CA 1
ATOM 1070 C C . ARG B 1 48 ? -11.453 -18.578 1.889 1 80.94 48 ARG B C 1
ATOM 1072 O O . ARG B 1 48 ? -11.273 -18.469 3.104 1 80.94 48 ARG B O 1
ATOM 1079 N N . PRO B 1 49 ? -10.734 -19.047 1.171 1 92.31 49 PRO B N 1
ATOM 1080 C CA . PRO B 1 49 ? -9.445 -19.453 1.729 1 92.31 49 PRO B CA 1
ATOM 1081 C C . PRO B 1 49 ? -8.648 -18.281 2.305 1 92.31 49 PRO B C 1
ATOM 1083 O O . PRO B 1 49 ? -8.781 -17.156 1.829 1 92.31 49 PRO B O 1
ATOM 1086 N N . SER B 1 50 ? -7.93 -18.672 3.387 1 94.12 50 SER B N 1
ATOM 1087 C CA . SER B 1 50 ? -7.066 -17.641 3.973 1 94.12 50 SER B CA 1
ATOM 1088 C C . SER B 1 50 ? -5.855 -17.375 3.092 1 94.12 50 SER B C 1
ATOM 1090 O O . SER B 1 50 ? -5.531 -18.172 2.205 1 94.12 50 SER B O 1
ATOM 1092 N N . LYS B 1 51 ? -5.195 -16.266 3.273 1 94.31 51 LYS B N 1
ATOM 1093 C CA . LYS B 1 51 ? -4.023 -15.93 2.467 1 94.31 51 LYS B CA 1
ATOM 1094 C C . LYS B 1 51 ? -2.924 -16.969 2.635 1 94.31 51 LYS B C 1
ATOM 1096 O O . LYS B 1 51 ? -2.377 -17.469 1.648 1 94.31 51 LYS B O 1
ATOM 1101 N N . PRO B 1 52 ? -2.568 -17.406 3.898 1 95.44 52 PRO B N 1
ATOM 1102 C CA . PRO B 1 52 ? -1.527 -18.438 4.043 1 95.44 52 PRO B CA 1
ATOM 1103 C C . PRO B 1 52 ? -1.881 -19.734 3.344 1 95.44 52 PRO B C 1
ATOM 1105 O O . PRO B 1 52 ? -1.004 -20.406 2.781 1 95.44 52 PRO B O 1
ATOM 1108 N N . GLN B 1 53 ? -3.133 -20.078 3.332 1 96.12 53 GLN B N 1
ATOM 1109 C CA . GLN B 1 53 ? -3.566 -21.281 2.623 1 96.12 53 GLN B CA 1
ATOM 1110 C C . GLN B 1 53 ? -3.303 -21.156 1.125 1 96.12 53 GLN B C 1
ATOM 1112 O O . GLN B 1 53 ? -2.797 -22.094 0.5 1 96.12 53 GLN B O 1
ATOM 1117 N N . MET B 1 54 ? -3.619 -20.031 0.626 1 97.62 54 MET B N 1
ATOM 1118 C CA . MET B 1 54 ? -3.43 -19.844 -0.808 1 97.62 54 MET B CA 1
ATOM 1119 C C . MET B 1 54 ? -1.947 -19.797 -1.16 1 97.62 54 MET B C 1
ATOM 1121 O O . MET B 1 54 ? -1.524 -20.375 -2.16 1 97.62 54 MET B O 1
ATOM 1125 N N . ARG B 1 55 ? -1.153 -19.188 -0.28 1 98 55 ARG B N 1
ATOM 1126 C CA . ARG B 1 55 ? 0.283 -19.125 -0.525 1 98 55 ARG B CA 1
ATOM 1127 C C . ARG B 1 55 ? 0.904 -20.516 -0.5 1 98 55 ARG B C 1
ATOM 1129 O O . ARG B 1 55 ? 1.684 -20.875 -1.387 1 98 55 ARG B O 1
ATOM 1136 N N . ALA B 1 56 ? 0.524 -21.266 0.486 1 97.44 56 ALA B N 1
ATOM 1137 C CA . ALA B 1 56 ? 1.051 -22.625 0.617 1 97.44 56 ALA B CA 1
ATOM 1138 C C . ALA B 1 56 ? 0.649 -23.484 -0.577 1 97.44 56 ALA B C 1
ATOM 1140 O O . ALA B 1 56 ? 1.476 -24.219 -1.132 1 97.44 56 ALA B O 1
ATOM 1141 N N . GLY B 1 57 ? -0.593 -23.406 -0.933 1 97.5 57 GLY B N 1
ATOM 1142 C CA . GLY B 1 57 ? -1.092 -24.172 -2.061 1 97.5 57 GLY B CA 1
ATOM 1143 C C . GLY B 1 57 ? -0.387 -23.844 -3.363 1 97.5 57 GLY B C 1
ATOM 1144 O O . GLY B 1 57 ? -0.064 -24.75 -4.141 1 97.5 57 GLY B O 1
ATOM 1145 N N . ILE B 1 58 ? -0.161 -22.562 -3.627 1 98.25 58 ILE B N 1
ATOM 1146 C CA . ILE B 1 58 ? 0.534 -22.125 -4.832 1 98.25 58 ILE B CA 1
ATOM 1147 C C . ILE B 1 58 ? 1.938 -22.719 -4.867 1 98.25 58 ILE B C 1
ATOM 1149 O O . ILE B 1 58 ? 2.322 -23.359 -5.852 1 98.25 58 ILE B O 1
ATOM 1153 N N . LEU B 1 59 ? 2.701 -22.594 -3.766 1 98.5 59 LEU B N 1
ATOM 1154 C CA . LEU B 1 59 ? 4.086 -23.047 -3.725 1 98.5 59 LEU B CA 1
ATOM 1155 C C . LEU B 1 59 ? 4.156 -24.578 -3.857 1 98.5 59 LEU B C 1
ATOM 1157 O O . LEU B 1 59 ? 5.051 -25.094 -4.52 1 98.5 59 LEU B O 1
ATOM 1161 N N . TRP B 1 60 ? 3.205 -25.219 -3.354 1 98.12 60 TRP B N 1
ATOM 1162 C CA . TRP B 1 60 ? 3.131 -26.672 -3.453 1 98.12 60 TRP B CA 1
ATOM 1163 C C . TRP B 1 60 ? 2.824 -27.109 -4.883 1 98.12 60 TRP B C 1
ATOM 1165 O O . TRP B 1 60 ? 3.475 -28 -5.418 1 98.12 60 TRP B O 1
ATOM 1175 N N . THR B 1 61 ? 1.89 -26.469 -5.457 1 97.81 61 THR B N 1
ATOM 1176 C CA . THR B 1 61 ? 1.426 -26.828 -6.793 1 97.81 61 THR B CA 1
ATOM 1177 C C . THR B 1 61 ? 2.549 -26.672 -7.816 1 97.81 61 THR B C 1
ATOM 1179 O O . THR B 1 61 ? 2.697 -27.5 -8.711 1 97.81 61 THR B O 1
ATOM 1182 N N . ILE B 1 62 ? 3.377 -25.688 -7.656 1 97.75 62 ILE B N 1
ATOM 1183 C CA . ILE B 1 62 ? 4.398 -25.422 -8.664 1 97.75 62 ILE B CA 1
ATOM 1184 C C . ILE B 1 62 ? 5.691 -26.141 -8.289 1 97.75 62 ILE B C 1
ATOM 1186 O O . ILE B 1 62 ? 6.719 -25.953 -8.945 1 97.75 62 ILE B O 1
ATOM 1190 N N . GLY B 1 63 ? 5.684 -26.75 -7.137 1 97.31 63 GLY B N 1
ATOM 1191 C CA . GLY B 1 63 ? 6.789 -27.641 -6.801 1 97.31 63 GLY B CA 1
ATOM 1192 C C . GLY B 1 63 ? 7.855 -26.969 -5.957 1 97.31 63 GLY B C 1
ATOM 1193 O O . GLY B 1 63 ? 8.969 -27.484 -5.824 1 97.31 63 GLY B O 1
ATOM 1194 N N . VAL B 1 64 ? 7.621 -25.828 -5.414 1 97.44 64 VAL B N 1
ATOM 1195 C CA . VAL B 1 64 ? 8.586 -25.078 -4.605 1 97.44 64 VAL B CA 1
ATOM 1196 C C . VAL B 1 64 ? 8.586 -25.625 -3.178 1 97.44 64 VAL B C 1
ATOM 1198 O O . VAL B 1 64 ? 9.625 -25.672 -2.523 1 97.44 64 VAL B O 1
ATOM 1201 N N . ALA B 1 65 ? 7.398 -26 -2.691 1 97.06 65 ALA B N 1
ATOM 1202 C CA . ALA B 1 65 ? 7.262 -26.562 -1.356 1 97.06 65 ALA B CA 1
ATOM 1203 C C . ALA B 1 65 ? 6.848 -28.031 -1.431 1 97.06 65 ALA B C 1
ATOM 1205 O O . ALA B 1 65 ? 6.035 -28.422 -2.279 1 97.06 65 ALA B O 1
ATOM 1206 N N . ASP B 1 66 ? 7.324 -28.781 -0.478 1 96.25 66 ASP B N 1
ATOM 1207 C CA . ASP B 1 66 ? 7.039 -30.219 -0.475 1 96.25 66 ASP B CA 1
ATOM 1208 C C . ASP B 1 66 ? 5.68 -30.5 0.155 1 96.25 66 ASP B C 1
ATOM 1210 O O . ASP B 1 66 ? 5.09 -31.562 -0.084 1 96.25 66 ASP B O 1
ATOM 1214 N N . GLU B 1 67 ? 5.25 -29.578 0.973 1 95.62 67 GLU B N 1
ATOM 1215 C CA . GLU B 1 67 ? 3.977 -29.75 1.664 1 95.62 67 GLU B CA 1
ATOM 1216 C C . GLU B 1 67 ? 3.084 -28.516 1.477 1 95.62 67 GLU B C 1
ATOM 1218 O O . GLU B 1 67 ? 3.58 -27.406 1.283 1 95.62 67 GLU B O 1
ATOM 1223 N N . ASN B 1 68 ? 1.815 -28.781 1.495 1 95.75 68 ASN B N 1
ATOM 1224 C CA . ASN B 1 68 ? 0.807 -27.719 1.474 1 95.75 68 ASN B CA 1
ATOM 1225 C C . ASN B 1 68 ? 0.332 -27.375 2.881 1 95.75 68 ASN B C 1
ATOM 1227 O O . ASN B 1 68 ? -0.773 -27.734 3.279 1 95.75 68 ASN B O 1
ATOM 1231 N N . ASP B 1 69 ? 1.233 -26.641 3.619 1 95.94 69 ASP B N 1
ATOM 1232 C CA . ASP B 1 69 ? 0.958 -26.281 5.008 1 95.94 69 ASP B CA 1
ATOM 1233 C C . ASP B 1 69 ? 0.9 -24.766 5.191 1 95.94 69 ASP B C 1
ATOM 1235 O O . ASP B 1 69 ? 1.932 -24.094 5.152 1 95.94 69 ASP B O 1
ATOM 1239 N N . PRO B 1 70 ? -0.266 -24.312 5.473 1 94.81 70 PRO B N 1
ATOM 1240 C CA . PRO B 1 70 ? -0.411 -22.875 5.652 1 94.81 70 PRO B CA 1
ATOM 1241 C C . PRO B 1 70 ? 0.5 -22.312 6.742 1 94.81 70 PRO B C 1
ATOM 1243 O O . PRO B 1 70 ? 0.882 -21.141 6.699 1 94.81 70 PRO B O 1
ATOM 1246 N N . ALA B 1 71 ? 0.901 -23.078 7.703 1 95.56 71 ALA B N 1
ATOM 1247 C CA . ALA B 1 71 ? 1.771 -22.609 8.781 1 95.56 71 ALA B CA 1
ATOM 1248 C C . ALA B 1 71 ? 3.127 -22.172 8.242 1 95.56 71 ALA B C 1
ATOM 1250 O O . ALA B 1 71 ? 3.791 -21.328 8.844 1 95.56 71 ALA B O 1
ATOM 1251 N N . ASP B 1 72 ? 3.525 -22.672 7.082 1 92.94 72 ASP B N 1
ATOM 1252 C CA . ASP B 1 72 ? 4.824 -22.359 6.488 1 92.94 72 ASP B CA 1
ATOM 1253 C C . ASP B 1 72 ? 4.73 -21.156 5.559 1 92.94 72 ASP B C 1
ATOM 1255 O O . ASP B 1 72 ? 5.734 -20.719 4.996 1 92.94 72 ASP B O 1
ATOM 1259 N N . ALA B 1 73 ? 3.553 -20.609 5.371 1 94.88 73 ALA B N 1
ATOM 1260 C CA . ALA B 1 73 ? 3.35 -19.562 4.379 1 94.88 73 ALA B CA 1
ATOM 1261 C C . ALA B 1 73 ? 2.643 -18.359 4.992 1 94.88 73 ALA B C 1
ATOM 1263 O O . ALA B 1 73 ? 1.751 -17.766 4.371 1 94.88 73 ALA B O 1
ATOM 1264 N N . GLN B 1 74 ? 3.049 -17.953 6.18 1 92.81 74 GLN B N 1
ATOM 1265 C CA . GLN B 1 74 ? 2.412 -16.875 6.922 1 92.81 74 GLN B CA 1
ATOM 1266 C C . GLN B 1 74 ? 2.879 -15.508 6.426 1 92.81 74 GLN B C 1
ATOM 1268 O O . GLN B 1 74 ? 2.207 -14.492 6.641 1 92.81 74 GLN B O 1
ATOM 1273 N N . ARG B 1 75 ? 4.016 -15.461 5.738 1 90.5 75 ARG B N 1
ATOM 1274 C CA . ARG B 1 75 ? 4.59 -14.219 5.223 1 90.5 75 ARG B CA 1
ATOM 1275 C C . ARG B 1 75 ? 4.34 -14.078 3.725 1 90.5 75 ARG B C 1
ATOM 1277 O O . ARG B 1 75 ? 4.027 -15.062 3.049 1 90.5 75 ARG B O 1
ATOM 1284 N N . PRO B 1 76 ? 4.477 -12.867 3.203 1 93 76 PRO B N 1
ATOM 1285 C CA . PRO B 1 76 ? 4.402 -12.711 1.749 1 93 76 PRO B CA 1
ATOM 1286 C C . PRO B 1 76 ? 5.477 -13.516 1.016 1 93 76 PRO B C 1
ATOM 1288 O O . PRO B 1 76 ? 6.484 -13.891 1.614 1 93 76 PRO B O 1
ATOM 1291 N N . PHE B 1 77 ? 5.316 -13.727 -0.248 1 95.62 77 PHE B N 1
ATOM 1292 C CA . PHE B 1 77 ? 6.27 -14.469 -1.064 1 95.62 77 PHE B CA 1
ATOM 1293 C C . PHE B 1 77 ? 7.629 -13.781 -1.067 1 95.62 77 PHE B C 1
ATOM 1295 O O . PHE B 1 77 ? 7.715 -12.555 -1.209 1 95.62 77 PHE B O 1
ATOM 1302 N N . ARG B 1 78 ? 8.672 -14.578 -0.984 1 92.56 78 ARG B N 1
ATOM 1303 C CA . ARG B 1 78 ? 10.039 -14.094 -1.135 1 92.56 78 ARG B CA 1
ATOM 1304 C C . ARG B 1 78 ? 10.43 -13.992 -2.605 1 92.56 78 ARG B C 1
ATOM 1306 O O . ARG B 1 78 ? 9.711 -14.492 -3.477 1 92.56 78 ARG B O 1
ATOM 1313 N N . LYS B 1 79 ? 11.516 -13.406 -2.836 1 92.12 79 LYS B N 1
ATOM 1314 C CA . LYS B 1 79 ? 11.938 -13.148 -4.211 1 92.12 79 LYS B CA 1
ATOM 1315 C C . LYS B 1 79 ? 12.039 -14.445 -5.004 1 92.12 79 LYS B C 1
ATOM 1317 O O . LYS B 1 79 ? 11.508 -14.547 -6.113 1 92.12 79 LYS B O 1
ATOM 1322 N N . ALA B 1 80 ? 12.727 -15.438 -4.473 1 95.44 80 ALA B N 1
ATOM 1323 C CA . ALA B 1 80 ? 12.906 -16.703 -5.18 1 95.44 80 ALA B CA 1
ATOM 1324 C C . ALA B 1 80 ? 11.562 -17.375 -5.461 1 95.44 80 ALA B C 1
ATOM 1326 O O . ALA B 1 80 ? 11.375 -17.984 -6.508 1 95.44 80 ALA B O 1
ATOM 1327 N N . GLU B 1 81 ? 10.641 -17.312 -4.484 1 97.06 81 GLU B N 1
ATOM 1328 C CA . GLU B 1 81 ? 9.297 -17.844 -4.68 1 97.06 81 GLU B CA 1
ATOM 1329 C C . GLU B 1 81 ? 8.562 -17.109 -5.793 1 97.06 81 GLU B C 1
ATOM 1331 O O . GLU B 1 81 ? 7.914 -17.734 -6.637 1 97.06 81 GLU B O 1
ATOM 1336 N N . LEU B 1 82 ? 8.688 -15.789 -5.848 1 97.25 82 LEU B N 1
ATOM 1337 C CA . LEU B 1 82 ? 8.055 -14.977 -6.875 1 97.25 82 LEU B CA 1
ATOM 1338 C C . LEU B 1 82 ? 8.617 -15.305 -8.258 1 97.25 82 LEU B C 1
ATOM 1340 O O . LEU B 1 82 ? 7.875 -15.367 -9.234 1 97.25 82 LEU B O 1
ATOM 1344 N N . GLU B 1 83 ? 9.891 -15.5 -8.281 1 95.88 83 GLU B N 1
ATOM 1345 C CA . GLU B 1 83 ? 10.516 -15.883 -9.547 1 95.88 83 GLU B CA 1
ATOM 1346 C C . GLU B 1 83 ? 9.969 -17.203 -10.055 1 95.88 83 GLU B C 1
ATOM 1348 O O . GLU B 1 83 ? 9.688 -17.359 -11.242 1 95.88 83 GLU B O 1
ATOM 1353 N N . SER B 1 84 ? 9.797 -18.172 -9.141 1 97.38 84 SER B N 1
ATOM 1354 C CA . SER B 1 84 ? 9.25 -19.469 -9.5 1 97.38 84 SER B CA 1
ATOM 1355 C C . SER B 1 84 ? 7.809 -19.359 -9.977 1 97.38 84 SER B C 1
ATOM 1357 O O . SER B 1 84 ? 7.41 -20.031 -10.938 1 97.38 84 SER B O 1
ATOM 1359 N N . ILE B 1 85 ? 7.082 -18.547 -9.336 1 97.75 85 ILE B N 1
ATOM 1360 C CA . ILE B 1 85 ? 5.688 -18.344 -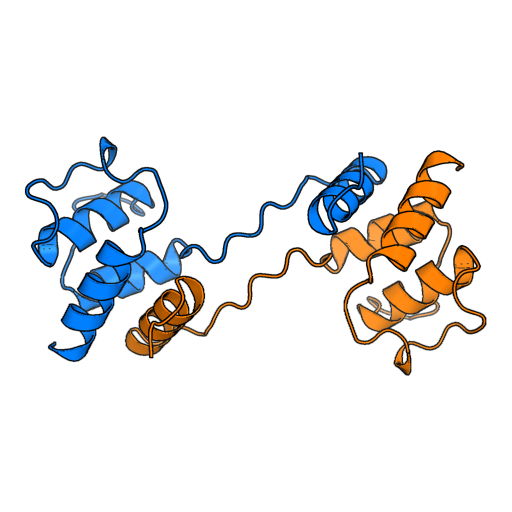9.719 1 97.75 85 ILE B CA 1
ATOM 1361 C C . ILE B 1 85 ? 5.617 -17.703 -11.102 1 97.75 85 ILE B C 1
ATOM 1363 O O . ILE B 1 85 ? 4.863 -18.156 -11.961 1 97.75 85 ILE B O 1
ATOM 1367 N N . ALA B 1 86 ? 6.43 -16.688 -11.312 1 96 86 ALA B N 1
ATOM 1368 C CA . ALA B 1 86 ? 6.457 -16.031 -12.617 1 96 86 ALA B CA 1
ATOM 1369 C C . ALA B 1 86 ? 6.805 -17.016 -13.727 1 96 86 ALA B C 1
ATOM 1371 O O . ALA B 1 86 ? 6.176 -17 -14.789 1 96 86 ALA B O 1
ATOM 1372 N N . THR B 1 87 ? 7.758 -17.812 -13.43 1 96.75 87 THR B N 1
ATOM 1373 C CA . THR B 1 87 ? 8.172 -18.812 -14.406 1 96.75 87 THR B CA 1
ATOM 1374 C C . THR B 1 87 ? 7.035 -19.781 -14.695 1 96.75 87 THR B C 1
ATOM 1376 O O . THR B 1 87 ? 6.758 -20.094 -15.859 1 96.75 87 THR B O 1
ATOM 1379 N N . ALA B 1 88 ? 6.348 -20.25 -13.703 1 97.12 88 ALA B N 1
ATOM 1380 C CA . ALA B 1 88 ? 5.234 -21.172 -13.859 1 97.12 88 ALA B CA 1
ATOM 1381 C C . ALA B 1 88 ? 4.129 -20.562 -14.719 1 97.12 88 ALA B C 1
ATOM 1383 O O . ALA B 1 88 ? 3.504 -21.266 -15.523 1 97.12 88 ALA B O 1
ATOM 1384 N N . LEU B 1 89 ? 3.906 -19.312 -14.492 1 96.69 89 LEU B N 1
ATOM 1385 C CA . LEU B 1 89 ? 2.826 -18.641 -15.211 1 96.69 89 LEU B CA 1
ATOM 1386 C C . LEU B 1 89 ? 3.211 -18.406 -16.672 1 96.69 89 LEU B C 1
ATOM 1388 O O . LEU B 1 89 ? 2.344 -18.359 -17.547 1 96.69 89 LEU B O 1
ATOM 1392 N N . ARG B 1 90 ? 4.488 -18.219 -16.922 1 93.69 90 ARG B N 1
ATOM 1393 C CA . ARG B 1 90 ? 4.965 -18.062 -18.297 1 93.69 90 ARG B CA 1
ATOM 1394 C C . ARG B 1 90 ? 4.867 -19.375 -19.062 1 93.69 90 ARG B C 1
ATOM 1396 O O . ARG B 1 90 ? 4.574 -19.359 -20.266 1 93.69 90 ARG B O 1
ATOM 1403 N N . ASP B 1 91 ? 5.113 -20.406 -18.359 1 90.5 91 ASP B N 1
ATOM 1404 C CA . ASP B 1 91 ? 5.227 -21.734 -18.984 1 90.5 91 ASP B CA 1
ATOM 1405 C C . ASP B 1 91 ? 3.854 -22.375 -19.156 1 90.5 91 ASP B C 1
ATOM 1407 O O . ASP B 1 91 ? 3.719 -23.375 -19.859 1 90.5 91 ASP B O 1
ATOM 1411 N N . GLY B 1 92 ? 2.914 -21.875 -18.438 1 79.25 92 GLY B N 1
ATOM 1412 C CA . GLY B 1 92 ? 1.584 -22.469 -18.516 1 79.25 92 GLY B CA 1
ATOM 1413 C C . GLY B 1 92 ? 0.688 -21.766 -19.516 1 79.25 92 GLY B C 1
ATOM 1414 O O . GLY B 1 92 ? 0.099 -22.406 -20.391 1 79.25 92 GLY B O 1
#

pLDDT: mean 90.31, std 10.15, range [48.22, 98.5]

Nearest PDB structures (foldseek):
  6j5i-assembly1_A  TM=2.041E-01  e=8.852E+00  Sus scrofa
  6j5i-assembly1_A  TM=2.043E-01  e=8.852E+00  Sus scrofa

Organism: NCBI:txid2691917

Radius of gyration: 21.02 Å; Cα contacts (8 Å, |Δi|>4): 233; chains: 2; bounding box: 37×61×38 Å

Secondary structure (DSSP, 8-state):
----HHHHHHHHHHHTTPPP--------HHHHHHHHHHHT-----SSPPPHHHHHHHHHHHTTS-SS--GGG--SPPPHHHHHHHHHHHHH-/----HHHHHHHHHHHTTPPP--------HHHHHHHHHHHT-----SSPPPHHHHHHHHHHHTTS-SS--GGG--SPPPHHHHHHHHHHHHH-

Solvent-accessible surface area (backbone atoms only — not comparable to full-atom values): 10901 Å² total; per-residue (Å²): 129,87,68,48,63,67,52,42,49,28,51,44,27,45,74,57,75,40,70,67,68,83,61,59,69,57,77,51,67,67,55,42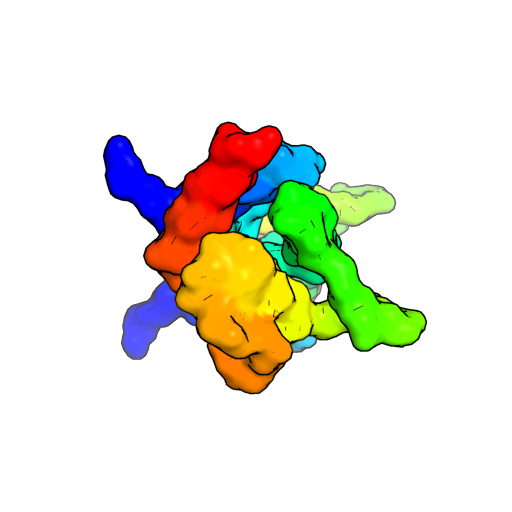,50,38,46,21,55,74,72,67,43,76,79,95,55,100,59,82,74,52,62,26,45,47,48,13,36,43,36,27,66,75,63,78,34,95,55,72,42,36,86,80,21,77,61,75,81,49,61,70,56,42,51,51,50,46,49,53,63,71,73,103,131,89,66,48,62,68,51,42,49,29,51,43,28,46,74,58,73,40,69,69,67,81,58,60,71,58,77,49,67,70,54,43,52,39,46,22,56,73,72,67,43,74,80,93,55,101,58,82,73,53,62,26,47,46,48,12,36,43,36,27,67,76,63,77,33,96,56,73,42,36,85,80,22,77,62,75,81,49,60,71,55,42,52,52,51,44,50,52,63,73,74,101

Sequence (184 aa):
MADTVDDLRDEIRLAVGRHERLESTAFTKEALAAICEAVGYEPETNGRPSKPQMRAGILWTIGVADENDPADAQRPFRKAELESIATALRDGMADTVDDLRDEIRLAVGRHERLESTAFTKEALAAICEAVGYEPETNGRPSKPQMRAGILWTIGVADENDPADAQRPFRKAELESIATALRDG

Foldseek 3Di:
DPQDPLSVVQVVCVVVPHHRDPDDPFDDLVRLVVLCVLLVHDDPDPDRDDPLQSQLRNCCSLPNDVDRDSVVRVDGDDPVSVVSSVVSNVVD/DPQDPLSVVQVVCVVVPHHRDPDDPFDDLVRLVVLCVLLVHDDPDPDRDDPLQSQLRNCCSLPNDVDRDSVVRVDGDDPVSVVSSVVSNVVD